Protein AF-A0A964GJP4-F1 (afdb_monomer_lite)

Structure (mmCIF, N/CA/C/O backbone):
data_AF-A0A964GJP4-F1
#
_entry.id   AF-A0A964GJP4-F1
#
loop_
_atom_site.group_PDB
_atom_site.id
_atom_site.type_symbol
_atom_site.label_atom_id
_atom_site.label_alt_id
_atom_site.label_comp_id
_atom_site.label_asym_id
_atom_site.label_entity_id
_atom_site.label_seq_id
_atom_site.pdbx_PDB_ins_code
_atom_site.Cartn_x
_atom_site.Cartn_y
_atom_site.Cartn_z
_atom_site.occupancy
_atom_site.B_iso_or_equiv
_atom_site.auth_seq_id
_atom_site.auth_comp_id
_atom_site.auth_asym_id
_atom_site.auth_atom_id
_atom_site.pdbx_PDB_model_num
ATOM 1 N N . MET A 1 1 ? -17.300 14.552 8.258 1.00 51.53 1 MET A N 1
ATOM 2 C CA . MET A 1 1 ? -15.836 14.766 8.310 1.00 51.53 1 MET A CA 1
ATOM 3 C C . MET A 1 1 ? -15.246 13.783 7.323 1.00 51.53 1 MET A C 1
ATOM 5 O O . MET A 1 1 ? -15.685 12.644 7.361 1.00 51.53 1 MET A O 1
ATOM 9 N N . SER A 1 2 ? -14.370 14.212 6.414 1.00 68.00 2 SER A N 1
ATOM 10 C CA . SER A 1 2 ? -13.696 13.283 5.498 1.00 68.00 2 SER A CA 1
ATOM 11 C C . SER A 1 2 ? -12.769 12.369 6.299 1.00 68.00 2 SER A C 1
ATOM 13 O O . SER A 1 2 ? -12.089 12.853 7.209 1.00 68.00 2 SER A O 1
ATOM 15 N N . ALA A 1 3 ? -12.771 11.073 5.994 1.00 80.88 3 ALA A N 1
ATOM 16 C CA . ALA A 1 3 ? -11.847 10.120 6.596 1.00 80.88 3 ALA A CA 1
ATOM 17 C C . ALA A 1 3 ? -10.380 10.508 6.296 1.00 80.88 3 ALA A C 1
ATOM 19 O O . ALA A 1 3 ? -10.114 11.143 5.270 1.00 80.88 3 ALA A O 1
ATOM 20 N N . PRO A 1 4 ? -9.431 10.208 7.202 1.00 85.00 4 PRO A N 1
ATOM 21 C CA . PRO A 1 4 ? -8.020 10.520 6.993 1.00 85.00 4 PRO A CA 1
ATOM 22 C C . PRO A 1 4 ? -7.422 9.680 5.854 1.00 85.00 4 PRO A C 1
ATOM 24 O O . PRO A 1 4 ? -7.708 8.491 5.737 1.00 85.00 4 PRO A O 1
ATOM 27 N N . GLU A 1 5 ? -6.582 10.316 5.032 1.00 90.38 5 GLU A N 1
ATOM 28 C CA . GLU A 1 5 ? -5.875 9.706 3.897 1.00 90.38 5 GLU A CA 1
ATOM 29 C C . GLU A 1 5 ? -4.393 9.513 4.245 1.00 90.38 5 GLU A C 1
ATOM 31 O O . GLU A 1 5 ? -3.745 10.423 4.771 1.00 90.38 5 GLU A O 1
ATOM 36 N N . TYR A 1 6 ? -3.852 8.342 3.917 1.00 92.31 6 TYR A N 1
ATOM 37 C CA . TYR A 1 6 ? -2.483 7.939 4.217 1.00 92.31 6 TYR A CA 1
ATOM 38 C C . TYR A 1 6 ? -1.781 7.437 2.963 1.00 92.31 6 TYR A C 1
ATOM 40 O O . TYR A 1 6 ? -2.320 6.620 2.219 1.00 92.31 6 TYR A O 1
ATOM 48 N N . GLU A 1 7 ? -0.547 7.888 2.756 1.00 93.69 7 GLU A N 1
ATOM 49 C CA . GLU A 1 7 ? 0.314 7.394 1.687 1.00 93.69 7 GLU A CA 1
ATOM 50 C C . GLU A 1 7 ? 1.310 6.366 2.232 1.00 93.69 7 GLU A C 1
ATOM 52 O O . GLU A 1 7 ? 2.038 6.629 3.189 1.00 93.69 7 GLU A O 1
ATOM 57 N N . ILE A 1 8 ? 1.344 5.193 1.603 1.00 94.50 8 ILE A N 1
ATOM 58 C CA . ILE A 1 8 ? 2.170 4.049 1.981 1.00 94.50 8 ILE A CA 1
ATOM 59 C C . ILE A 1 8 ? 3.083 3.723 0.797 1.00 94.50 8 ILE A C 1
ATOM 61 O O . ILE A 1 8 ? 2.638 3.219 -0.235 1.00 94.50 8 ILE A O 1
ATOM 65 N N . ARG A 1 9 ? 4.378 4.010 0.943 1.00 93.38 9 ARG A N 1
ATOM 66 C CA . ARG A 1 9 ? 5.426 3.750 -0.064 1.00 93.38 9 ARG A CA 1
ATOM 67 C C . ARG A 1 9 ? 6.342 2.605 0.355 1.00 93.38 9 ARG A C 1
ATOM 69 O O . ARG A 1 9 ? 7.032 2.009 -0.467 1.00 93.38 9 ARG A O 1
ATOM 76 N N . SER A 1 10 ? 6.388 2.320 1.651 1.00 92.25 10 SER A N 1
ATOM 77 C CA . SER A 1 10 ? 7.312 1.381 2.264 1.00 92.25 10 SER A CA 1
ATOM 78 C C . SER A 1 10 ? 6.758 0.821 3.571 1.00 92.25 10 SER A C 1
ATOM 80 O O . SER A 1 10 ? 5.784 1.317 4.132 1.00 92.25 10 SER A O 1
ATOM 82 N N . ILE A 1 11 ? 7.442 -0.186 4.115 1.00 92.25 11 ILE A N 1
ATOM 83 C CA . ILE A 1 11 ? 7.090 -0.756 5.419 1.00 92.25 11 ILE A CA 1
ATOM 84 C C . ILE A 1 11 ? 7.228 0.250 6.574 1.00 92.25 11 ILE A C 1
ATOM 86 O O . ILE A 1 11 ? 6.531 0.123 7.575 1.00 92.25 11 ILE A O 1
ATOM 90 N N . ASN A 1 12 ? 8.091 1.264 6.437 1.00 96.25 12 ASN A N 1
ATOM 91 C CA . ASN A 1 12 ? 8.275 2.285 7.471 1.00 96.25 12 ASN A CA 1
ATOM 92 C C . ASN A 1 12 ? 7.035 3.170 7.622 1.00 96.25 12 ASN A C 1
ATOM 94 O O . ASN A 1 12 ? 6.747 3.618 8.729 1.00 96.25 12 ASN A O 1
ATOM 98 N N . ASP A 1 13 ? 6.277 3.369 6.543 1.00 95.62 13 ASP A N 1
ATOM 99 C CA . ASP A 1 13 ? 5.042 4.150 6.583 1.00 95.62 13 ASP A CA 1
ATOM 100 C C . ASP A 1 13 ? 3.962 3.433 7.402 1.00 95.62 13 ASP A C 1
ATOM 102 O O . ASP A 1 13 ? 3.071 4.078 7.938 1.00 95.62 13 ASP A O 1
ATOM 106 N N . LEU A 1 14 ? 4.061 2.112 7.591 1.00 95.38 14 LEU A N 1
ATOM 107 C CA . LEU A 1 14 ? 3.116 1.357 8.419 1.00 95.38 14 LEU A CA 1
ATOM 108 C C . LEU A 1 14 ? 3.280 1.642 9.919 1.00 95.38 14 LEU A C 1
ATOM 110 O O . LEU A 1 14 ? 2.367 1.388 10.697 1.00 95.38 14 LEU A O 1
ATOM 114 N N . LEU A 1 15 ? 4.425 2.191 10.335 1.00 95.38 15 LEU A N 1
ATOM 115 C CA . LEU A 1 15 ? 4.710 2.491 11.741 1.00 95.38 15 LEU A CA 1
ATOM 116 C C . LEU A 1 15 ? 3.924 3.699 12.270 1.00 95.38 15 LEU A C 1
ATOM 118 O O . LEU A 1 15 ? 3.943 3.951 13.473 1.00 95.38 15 LEU A O 1
ATOM 122 N N . GLN A 1 16 ? 3.258 4.455 11.391 1.00 94.44 16 GLN A N 1
ATOM 123 C CA . GLN A 1 16 ? 2.404 5.577 11.786 1.00 94.44 16 GLN A CA 1
ATOM 124 C C . GLN A 1 16 ? 1.046 5.130 12.349 1.00 94.44 16 GLN A C 1
ATOM 126 O O . GLN A 1 16 ? 0.351 5.934 12.969 1.00 94.44 16 GLN A O 1
ATOM 131 N N . PHE A 1 17 ? 0.664 3.870 12.126 1.00 94.88 17 PHE A N 1
ATOM 132 C CA . PHE A 1 17 ? -0.615 3.322 12.558 1.00 94.88 17 PHE A CA 1
ATOM 133 C C . PHE A 1 17 ? -0.508 2.703 13.949 1.00 94.88 17 PHE A C 1
ATOM 135 O O . PHE A 1 17 ? 0.481 2.051 14.290 1.00 94.88 17 PHE A O 1
ATOM 142 N N . ASP A 1 18 ? -1.560 2.873 14.745 1.00 95.12 18 ASP A N 1
ATOM 143 C CA . ASP A 1 18 ? -1.758 2.026 15.914 1.00 95.12 18 ASP A CA 1
ATOM 144 C C . ASP A 1 18 ? -2.219 0.617 15.500 1.00 95.12 18 ASP A C 1
ATOM 146 O O . ASP A 1 18 ? -2.444 0.321 14.323 1.00 95.12 18 ASP A O 1
ATOM 150 N N . GLN A 1 19 ? -2.343 -0.278 16.483 1.00 95.38 19 GLN A N 1
ATOM 151 C CA . GLN A 1 19 ? -2.706 -1.672 16.232 1.00 95.38 19 GLN A CA 1
ATOM 152 C C . GLN A 1 19 ? -4.079 -1.812 15.556 1.00 95.38 19 GLN A C 1
ATOM 154 O O . GLN A 1 19 ? -4.236 -2.674 14.693 1.00 95.38 19 GLN A O 1
ATOM 159 N N . ASP A 1 20 ? -5.061 -0.988 15.927 1.00 94.00 20 ASP A N 1
ATOM 160 C CA . ASP A 1 20 ? -6.429 -1.108 15.421 1.00 94.00 20 ASP A CA 1
ATOM 161 C C . ASP A 1 20 ? -6.532 -0.586 13.983 1.00 94.00 20 ASP A C 1
ATOM 163 O O . ASP A 1 20 ? -7.144 -1.237 13.135 1.00 94.00 20 ASP A O 1
ATOM 167 N N . ALA A 1 21 ? -5.908 0.558 13.687 1.00 92.25 21 ALA A N 1
ATOM 168 C CA . ALA A 1 21 ? -5.807 1.096 12.333 1.00 92.25 21 ALA A CA 1
ATOM 169 C C . ALA A 1 21 ? -5.021 0.152 11.417 1.00 92.25 21 ALA A C 1
ATOM 171 O O . ALA A 1 21 ? -5.452 -0.132 10.301 1.00 92.25 21 ALA A O 1
ATOM 172 N N . PHE A 1 22 ? -3.915 -0.414 11.910 1.00 94.12 22 PHE A N 1
ATOM 173 C CA . PHE A 1 22 ? -3.139 -1.389 11.151 1.00 94.12 22 PHE A CA 1
ATOM 174 C C . PHE A 1 22 ? -3.964 -2.631 10.790 1.00 94.12 22 PHE A C 1
ATOM 176 O O . PHE A 1 22 ? -3.884 -3.103 9.659 1.00 94.12 22 PHE A O 1
ATOM 183 N N . LEU A 1 23 ? -4.783 -3.147 11.714 1.00 93.56 23 LEU A N 1
ATOM 184 C CA . LEU A 1 23 ? -5.653 -4.297 11.446 1.00 93.56 23 LEU A CA 1
ATOM 185 C C . LEU A 1 23 ? -6.713 -3.997 10.377 1.00 93.56 23 LEU A C 1
ATOM 187 O O . LEU A 1 23 ? -6.945 -4.856 9.526 1.00 93.56 23 LEU A O 1
ATOM 191 N N . ARG A 1 24 ? -7.308 -2.796 10.382 1.00 91.38 24 ARG A N 1
ATOM 192 C CA . ARG A 1 24 ? -8.271 -2.365 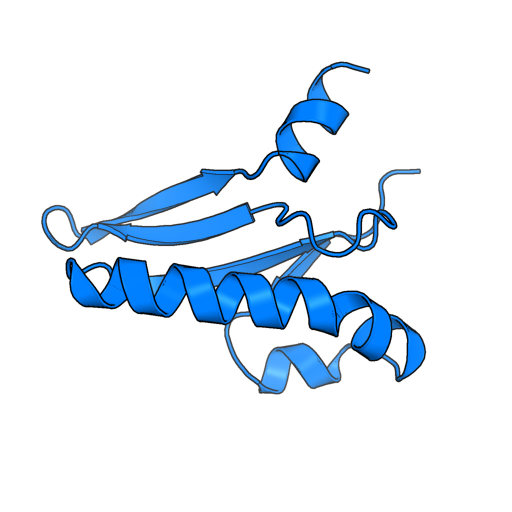9.349 1.00 91.38 24 ARG A CA 1
ATOM 193 C C . ARG A 1 24 ? -7.635 -2.192 7.970 1.00 91.38 24 ARG A C 1
ATOM 195 O O . ARG A 1 24 ? -8.289 -2.447 6.971 1.00 91.38 24 ARG A O 1
ATOM 202 N N . LEU A 1 25 ? -6.356 -1.822 7.916 1.00 92.06 25 LEU A N 1
ATOM 203 C CA . LEU A 1 25 ? -5.581 -1.688 6.679 1.00 92.06 25 LEU A CA 1
ATOM 204 C C . LEU A 1 25 ? -5.221 -3.047 6.030 1.00 92.06 25 LEU A C 1
ATOM 206 O O . LEU A 1 25 ? -4.962 -3.110 4.826 1.00 92.06 25 LEU A O 1
ATOM 210 N N . LEU A 1 26 ? -5.169 -4.152 6.789 1.00 92.06 26 LEU A N 1
ATOM 211 C CA . LEU A 1 26 ? -4.678 -5.450 6.288 1.00 92.06 26 LEU A CA 1
ATOM 212 C C . LEU A 1 26 ? -5.409 -5.990 5.039 1.00 92.06 26 LEU A C 1
ATOM 214 O O . LEU A 1 26 ? -4.714 -6.480 4.141 1.00 92.06 26 LEU A O 1
ATOM 218 N N . PRO A 1 27 ? -6.753 -5.938 4.936 1.00 91.00 27 PRO A N 1
ATOM 219 C CA . PRO A 1 27 ? -7.462 -6.369 3.731 1.00 91.00 27 PRO A CA 1
ATOM 220 C C . PRO A 1 27 ? -7.031 -5.585 2.484 1.00 91.00 27 PRO A C 1
ATOM 222 O O . PRO A 1 27 ? -6.793 -6.182 1.431 1.00 91.00 27 PRO A O 1
ATOM 225 N N . ASP A 1 28 ? -6.842 -4.272 2.618 1.00 89.56 28 ASP A N 1
ATOM 226 C CA . ASP A 1 28 ? -6.448 -3.404 1.509 1.00 89.56 28 ASP A CA 1
ATOM 227 C C . ASP A 1 28 ? -4.985 -3.626 1.111 1.00 89.56 28 ASP A C 1
ATOM 229 O O . ASP A 1 28 ? -4.668 -3.661 -0.078 1.00 89.56 28 ASP A O 1
ATOM 233 N N . LEU A 1 29 ? -4.095 -3.886 2.079 1.00 90.50 29 LEU A N 1
ATOM 234 C CA . LEU A 1 29 ? -2.715 -4.310 1.805 1.00 90.50 29 LEU A CA 1
ATOM 235 C C . LEU A 1 29 ? -2.661 -5.637 1.040 1.00 90.50 29 LEU A C 1
ATOM 237 O O . LEU A 1 29 ? -1.840 -5.794 0.133 1.00 90.50 29 LEU A O 1
ATOM 241 N N . ALA A 1 30 ? -3.518 -6.600 1.390 1.00 90.81 30 ALA A N 1
ATOM 242 C CA . ALA A 1 30 ? -3.579 -7.884 0.697 1.00 90.81 30 ALA A CA 1
ATOM 243 C C . ALA A 1 30 ? -4.039 -7.715 -0.760 1.00 90.81 30 ALA A C 1
ATOM 245 O O . ALA A 1 30 ? -3.449 -8.317 -1.666 1.00 90.81 30 ALA A O 1
ATOM 246 N N . LEU A 1 31 ? -5.045 -6.865 -0.992 1.00 88.00 31 LEU A N 1
ATOM 247 C CA . LEU A 1 31 ? -5.515 -6.519 -2.331 1.00 88.00 31 LEU A CA 1
ATOM 248 C C . LEU A 1 31 ? -4.444 -5.772 -3.131 1.00 88.00 31 LEU A C 1
ATOM 250 O O . LEU A 1 31 ? -4.156 -6.152 -4.267 1.00 88.00 31 LEU A O 1
ATOM 254 N N . TRP A 1 32 ? -3.802 -4.770 -2.527 1.00 88.56 32 TRP A N 1
ATOM 255 C CA . TRP A 1 32 ? -2.712 -4.027 -3.153 1.00 88.56 32 TRP A CA 1
ATOM 256 C C . TRP A 1 32 ? -1.579 -4.963 -3.578 1.00 88.56 32 TRP A C 1
ATOM 258 O O . TRP A 1 32 ? -1.163 -4.939 -4.734 1.00 88.56 32 TRP A O 1
ATOM 268 N N . HIS A 1 33 ? -1.141 -5.869 -2.699 1.00 90.19 33 HIS A N 1
ATOM 269 C CA . HIS A 1 33 ? -0.138 -6.877 -3.041 1.00 90.19 33 HIS A CA 1
ATOM 270 C C . HIS A 1 33 ? -0.565 -7.747 -4.235 1.00 90.19 33 HIS A C 1
ATOM 272 O O . HIS A 1 33 ? 0.237 -7.973 -5.144 1.00 90.19 33 HIS A O 1
ATOM 278 N N . HIS A 1 34 ? -1.810 -8.233 -4.256 1.00 89.94 34 HIS A N 1
ATOM 279 C CA . HIS A 1 34 ? -2.318 -9.033 -5.370 1.00 89.94 34 HIS A CA 1
ATOM 280 C C . HIS A 1 34 ? -2.269 -8.257 -6.695 1.00 89.94 34 HIS A C 1
ATOM 282 O O . HIS A 1 34 ? -1.682 -8.752 -7.657 1.00 89.94 34 HIS A O 1
ATOM 288 N N . MET A 1 35 ? -2.783 -7.025 -6.716 1.00 86.19 35 MET A N 1
ATOM 289 C CA . MET A 1 35 ? -2.807 -6.178 -7.913 1.00 86.19 35 MET A CA 1
ATOM 290 C C . MET A 1 35 ? -1.404 -5.787 -8.386 1.00 86.19 35 MET A C 1
ATOM 292 O O . MET A 1 35 ? -1.114 -5.844 -9.580 1.00 86.19 35 MET A O 1
ATOM 296 N N . MET A 1 36 ? -0.498 -5.431 -7.470 1.00 88.00 36 MET A N 1
ATOM 297 C CA . MET A 1 36 ? 0.864 -5.035 -7.838 1.00 88.00 36 MET A CA 1
ATOM 298 C C . MET A 1 36 ? 1.664 -6.199 -8.419 1.00 88.00 36 MET A C 1
ATOM 300 O O . MET A 1 36 ? 2.491 -5.983 -9.301 1.00 88.00 36 MET A O 1
ATOM 304 N N . ARG A 1 37 ? 1.400 -7.444 -8.002 1.00 90.81 37 ARG A N 1
ATOM 305 C CA . ARG A 1 37 ? 2.012 -8.614 -8.648 1.00 90.81 37 ARG A CA 1
ATOM 306 C C . ARG A 1 37 ? 1.614 -8.739 -10.117 1.00 90.81 37 ARG A C 1
ATOM 308 O O . ARG A 1 37 ? 2.463 -9.087 -10.933 1.00 90.81 37 ARG A O 1
ATOM 315 N N . GLU A 1 38 ? 0.356 -8.469 -10.449 1.00 88.31 38 GLU A N 1
ATOM 316 C CA . GLU A 1 38 ? -0.128 -8.496 -11.833 1.00 88.31 38 GLU A CA 1
ATOM 317 C C . GLU A 1 38 ? 0.416 -7.313 -12.641 1.00 88.31 38 GLU A C 1
ATOM 319 O O . GLU A 1 38 ? 0.884 -7.498 -13.763 1.00 88.31 38 GLU A O 1
ATOM 324 N N . ALA A 1 39 ? 0.447 -6.118 -12.045 1.00 84.69 39 ALA A N 1
ATOM 325 C CA . ALA A 1 39 ? 0.994 -4.914 -12.668 1.00 84.69 39 ALA A CA 1
ATOM 326 C C . ALA A 1 39 ? 2.494 -5.059 -12.992 1.00 84.69 39 ALA A C 1
ATOM 328 O O . ALA A 1 39 ? 2.930 -4.781 -14.110 1.00 84.69 39 ALA A O 1
ATOM 329 N N . VAL A 1 40 ? 3.284 -5.581 -12.051 1.00 88.75 4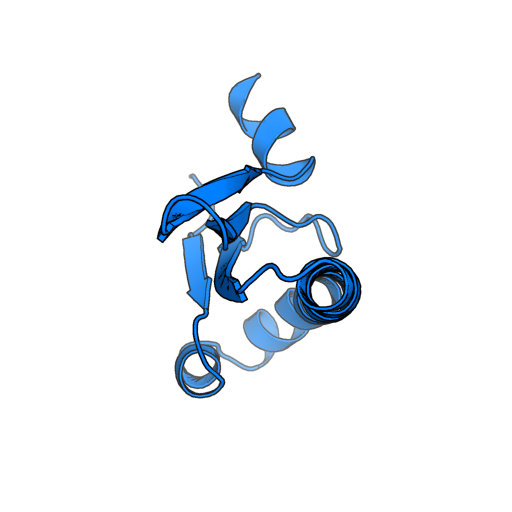0 VAL A N 1
ATOM 330 C CA . VAL A 1 40 ? 4.712 -5.862 -12.270 1.00 88.75 40 VAL A CA 1
ATOM 331 C C . VAL A 1 40 ? 4.908 -6.926 -13.352 1.00 88.75 40 VAL A C 1
ATOM 333 O O . VAL A 1 40 ? 5.842 -6.827 -14.146 1.00 88.75 40 VAL A O 1
ATOM 336 N N . ALA A 1 41 ? 4.016 -7.919 -13.452 1.00 86.88 41 ALA A N 1
ATOM 337 C CA . ALA A 1 41 ? 4.09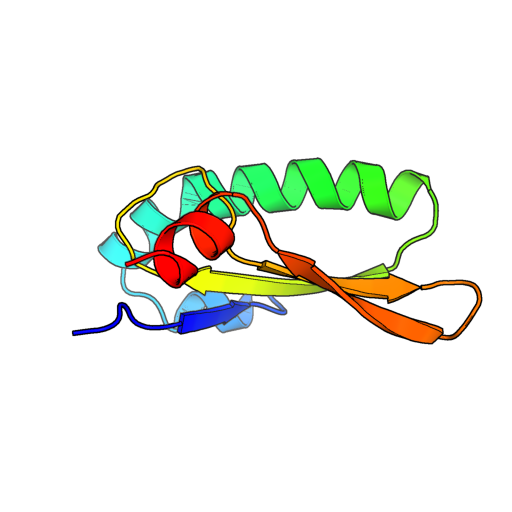3 -8.937 -14.502 1.00 86.88 41 ALA A CA 1
ATOM 338 C C . ALA A 1 41 ? 3.913 -8.366 -15.923 1.00 86.88 41 ALA A C 1
ATOM 340 O O . ALA A 1 41 ? 4.390 -8.977 -16.880 1.00 86.88 41 ALA A O 1
ATOM 341 N N . VAL A 1 42 ? 3.275 -7.197 -16.066 1.00 85.81 42 VAL A N 1
ATOM 342 C CA . VAL A 1 42 ? 3.135 -6.470 -17.343 1.00 85.81 42 VAL A CA 1
ATOM 343 C C . VAL A 1 42 ? 4.119 -5.301 -17.490 1.00 85.81 42 VAL A C 1
ATOM 345 O O . VAL A 1 42 ? 4.037 -4.549 -18.458 1.00 85.81 42 VAL A O 1
ATOM 348 N N . GLY A 1 43 ? 5.080 -5.177 -16.570 1.00 84.62 43 GLY A N 1
ATOM 349 C CA . GLY A 1 43 ? 6.181 -4.215 -16.638 1.00 84.62 43 GLY A CA 1
ATOM 350 C C . GLY A 1 43 ? 5.938 -2.881 -15.934 1.00 84.62 43 GLY A C 1
ATOM 351 O O . GLY A 1 43 ? 6.770 -1.995 -16.076 1.00 84.62 43 GLY A O 1
ATOM 352 N N . ALA A 1 44 ? 4.843 -2.715 -15.189 1.00 85.50 44 ALA A N 1
ATOM 353 C CA . ALA A 1 44 ? 4.615 -1.500 -14.407 1.00 85.50 44 ALA A CA 1
ATOM 354 C C . ALA A 1 44 ? 5.464 -1.470 -13.126 1.00 85.50 44 ALA A C 1
ATOM 356 O O . ALA A 1 44 ? 5.794 -2.515 -12.558 1.00 85.50 44 ALA A O 1
ATOM 357 N N . GLU A 1 45 ? 5.753 -0.266 -12.632 1.00 87.88 45 GLU A N 1
ATOM 358 C CA . GLU A 1 45 ? 6.461 -0.059 -11.366 1.00 87.88 45 GLU A CA 1
ATOM 359 C C . GLU A 1 45 ? 5.519 0.547 -10.306 1.00 87.88 45 GLU A C 1
ATOM 361 O O . GLU A 1 45 ? 5.062 1.684 -10.462 1.00 87.88 45 GLU A O 1
ATOM 366 N N . PRO A 1 46 ? 5.202 -0.184 -9.221 1.00 85.81 46 PRO A N 1
ATOM 367 C CA . PRO A 1 46 ? 4.423 0.337 -8.098 1.00 85.81 46 PRO A CA 1
ATOM 368 C C . PRO A 1 46 ? 5.147 1.478 -7.375 1.00 85.81 46 PRO A C 1
ATOM 370 O O . PRO A 1 46 ? 6.322 1.339 -7.039 1.00 85.81 46 PRO A O 1
ATOM 373 N N . VAL A 1 47 ? 4.442 2.571 -7.063 1.00 88.38 47 VAL A N 1
ATOM 374 C CA . VAL A 1 47 ? 5.019 3.720 -6.337 1.00 88.38 47 VAL A CA 1
ATOM 375 C C . VAL A 1 47 ? 4.474 3.829 -4.921 1.00 88.38 47 VAL A C 1
ATOM 377 O O . VAL A 1 47 ? 5.243 3.965 -3.969 1.00 88.38 47 VAL A O 1
ATOM 380 N N . ALA A 1 48 ? 3.150 3.827 -4.784 1.00 90.44 48 ALA A N 1
ATOM 381 C CA . ALA A 1 48 ? 2.489 4.037 -3.505 1.00 90.44 48 ALA A CA 1
ATOM 382 C C . ALA A 1 48 ? 1.076 3.456 -3.499 1.00 90.44 48 ALA A C 1
ATOM 384 O O . ALA A 1 48 ? 0.379 3.459 -4.518 1.00 90.44 48 ALA A O 1
ATOM 385 N N . MET A 1 49 ? 0.642 3.034 -2.318 1.00 91.81 49 MET A N 1
ATOM 386 C CA . MET A 1 49 ? -0.762 2.859 -1.981 1.00 91.81 49 MET A CA 1
ATOM 387 C C . MET A 1 49 ? -1.253 4.089 -1.236 1.00 91.81 49 MET A C 1
ATOM 389 O O . MET A 1 49 ? -0.559 4.632 -0.379 1.00 91.81 49 MET A O 1
ATOM 393 N N . ILE A 1 50 ? -2.473 4.495 -1.544 1.00 91.38 50 ILE A N 1
ATOM 394 C CA . ILE A 1 50 ? -3.191 5.516 -0.807 1.00 91.38 50 ILE A CA 1
ATOM 395 C C . ILE A 1 50 ? -4.369 4.829 -0.135 1.00 91.38 50 ILE A C 1
ATOM 397 O O . ILE A 1 50 ? -5.253 4.294 -0.806 1.00 91.38 50 ILE A O 1
ATOM 401 N N . TRP A 1 51 ? -4.346 4.843 1.189 1.00 90.88 51 TRP A N 1
ATOM 402 C CA . TRP A 1 51 ? -5.367 4.245 2.030 1.00 90.88 51 TRP A CA 1
ATOM 403 C C . TRP A 1 51 ? -6.199 5.331 2.698 1.00 90.88 51 TRP A C 1
ATOM 405 O O . TRP A 1 51 ? -5.648 6.323 3.177 1.00 90.88 51 TRP A O 1
ATOM 415 N N . ILE A 1 52 ? -7.513 5.145 2.740 1.00 88.88 52 ILE A N 1
ATOM 416 C CA . ILE A 1 52 ? -8.432 6.005 3.477 1.00 88.88 52 ILE A CA 1
ATOM 417 C C . ILE A 1 52 ? -9.100 5.133 4.541 1.00 88.88 52 ILE A C 1
ATOM 419 O O . ILE A 1 52 ? -9.657 4.092 4.217 1.00 88.88 52 ILE A O 1
ATOM 423 N N . ASP A 1 53 ? -9.063 5.550 5.810 1.00 87.88 53 ASP A N 1
ATOM 424 C CA . ASP A 1 53 ? -9.764 4.841 6.899 1.00 87.88 53 ASP A CA 1
ATOM 425 C C . ASP A 1 53 ? -11.265 5.197 6.877 1.00 87.88 53 ASP A C 1
ATOM 427 O O . ASP A 1 53 ? -11.793 5.863 7.771 1.00 87.88 53 ASP A O 1
ATOM 431 N N . ASP A 1 54 ? -11.931 4.844 5.777 1.00 83.00 54 ASP A N 1
ATOM 432 C CA . ASP A 1 54 ? -13.340 5.131 5.475 1.00 83.00 54 ASP A CA 1
ATOM 433 C C . ASP A 1 54 ? -14.298 4.010 5.927 1.00 83.00 54 ASP A C 1
ATOM 435 O O . ASP A 1 54 ? -15.520 4.158 5.855 1.00 83.00 54 ASP A O 1
ATOM 439 N N . GLY A 1 55 ? -13.751 2.900 6.435 1.00 81.75 55 GLY A N 1
ATOM 440 C CA . GLY A 1 55 ? -14.499 1.716 6.855 1.00 81.75 55 GLY A CA 1
ATOM 441 C C . GLY A 1 55 ? -14.917 0.781 5.712 1.00 81.75 55 GLY A C 1
ATOM 442 O O . GLY A 1 55 ? -15.636 -0.188 5.968 1.00 81.75 55 GLY A O 1
ATOM 443 N N . LYS A 1 56 ? -14.484 1.026 4.469 1.00 77.94 56 LYS A N 1
ATOM 444 C CA . LYS A 1 56 ? -14.749 0.178 3.296 1.00 77.94 56 LYS A CA 1
ATOM 445 C C . LYS A 1 56 ? -13.627 -0.848 3.096 1.00 77.94 56 LYS A C 1
ATOM 447 O O . LYS A 1 56 ? -12.914 -0.838 2.098 1.00 77.94 56 LYS A O 1
ATOM 452 N N . GLU A 1 57 ? -13.500 -1.774 4.044 1.00 76.81 57 GLU A N 1
ATOM 453 C CA . GLU A 1 57 ? -12.458 -2.811 4.020 1.00 76.81 57 GLU A CA 1
ATOM 454 C C . GLU A 1 57 ? -12.455 -3.626 2.711 1.00 76.81 57 GLU A C 1
ATOM 456 O O . GLU A 1 57 ? -13.486 -4.142 2.267 1.00 76.81 57 GLU A O 1
ATOM 461 N N . GLY A 1 58 ? -11.277 -3.797 2.109 1.00 68.75 58 GLY A N 1
ATOM 462 C CA . GLY A 1 58 ? -11.086 -4.563 0.878 1.00 68.75 58 GLY A CA 1
ATOM 463 C C . GLY A 1 58 ? -11.463 -3.799 -0.391 1.00 68.75 58 GLY A C 1
ATOM 464 O O . GLY A 1 58 ? -11.472 -4.391 -1.474 1.00 68.75 58 GLY A O 1
ATOM 465 N N . GLN A 1 59 ? -11.773 -2.507 -0.287 1.00 74.31 59 GLN A N 1
ATOM 466 C CA . GLN A 1 59 ? -12.007 -1.638 -1.427 1.00 74.31 59 GLN A CA 1
ATOM 467 C C . GLN A 1 59 ? -10.875 -0.624 -1.522 1.00 74.31 59 GLN A C 1
ATOM 469 O O . GLN A 1 59 ? -10.821 0.357 -0.789 1.00 74.31 59 GLN A O 1
ATOM 474 N N . PHE A 1 60 ? -9.957 -0.843 -2.460 1.00 72.56 60 PHE A N 1
ATOM 475 C CA . PHE A 1 60 ? -8.844 0.081 -2.604 1.00 72.56 60 PHE A CA 1
ATOM 476 C C . PHE A 1 60 ? -9.325 1.478 -3.002 1.00 72.56 60 PHE A C 1
ATOM 478 O O . PHE A 1 60 ? -10.136 1.634 -3.918 1.00 72.56 60 PHE A O 1
ATOM 485 N N . ASN A 1 61 ? -8.783 2.505 -2.351 1.00 79.75 61 ASN A N 1
ATOM 486 C CA . ASN A 1 61 ? -9.080 3.880 -2.724 1.00 79.75 61 ASN A CA 1
ATOM 487 C C . ASN A 1 61 ? -8.240 4.277 -3.939 1.00 79.75 61 ASN A C 1
ATOM 489 O O . ASN A 1 61 ? -8.782 4.677 -4.971 1.00 79.75 61 ASN A O 1
ATOM 493 N N . ARG A 1 62 ? -6.907 4.171 -3.841 1.00 83.62 62 ARG A N 1
ATOM 494 C CA . ARG A 1 62 ? -6.016 4.652 -4.902 1.00 83.62 62 ARG A CA 1
ATOM 495 C C . ARG A 1 62 ? -4.617 4.040 -4.847 1.00 83.62 62 ARG A C 1
ATOM 497 O O . ARG A 1 62 ? -4.068 3.805 -3.774 1.00 83.62 62 ARG A O 1
ATOM 504 N N . PHE A 1 63 ? -4.014 3.855 -6.016 1.00 84.50 63 PHE A N 1
ATOM 505 C CA . PHE A 1 63 ? -2.597 3.522 -6.161 1.00 84.50 63 PHE A CA 1
ATOM 506 C C . PHE A 1 63 ? -1.955 4.408 -7.220 1.00 84.50 63 PHE A C 1
ATOM 508 O O . PHE A 1 63 ? -2.589 4.753 -8.220 1.00 84.50 63 PHE A O 1
ATOM 515 N N . ASP A 1 64 ? -0.678 4.711 -7.025 1.00 85.44 64 ASP A N 1
ATOM 516 C CA . ASP A 1 64 ? 0.141 5.402 -8.012 1.00 85.44 64 ASP A CA 1
ATOM 517 C C . ASP A 1 64 ? 1.175 4.401 -8.580 1.00 85.44 64 ASP A C 1
ATOM 519 O O . ASP A 1 64 ? 1.807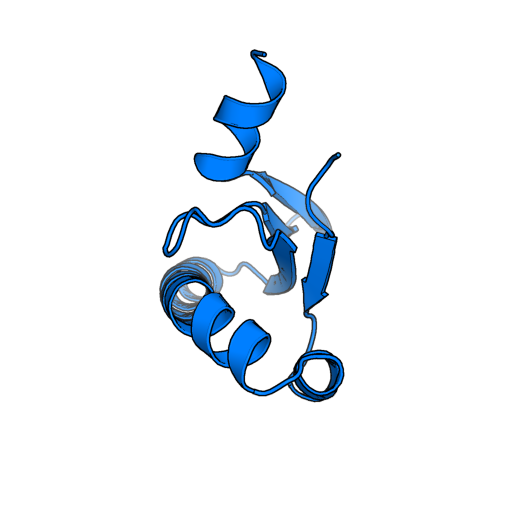 3.642 -7.835 1.00 85.44 64 ASP A O 1
ATOM 523 N N . MET A 1 65 ? 1.332 4.374 -9.906 1.00 84.88 65 MET A N 1
ATOM 524 C CA . MET A 1 65 ? 2.276 3.511 -10.635 1.00 84.88 65 MET A CA 1
ATOM 525 C C . MET A 1 65 ? 3.026 4.324 -11.690 1.00 84.88 65 MET A C 1
ATOM 527 O O . MET A 1 65 ? 2.474 5.283 -12.217 1.00 84.88 65 MET A O 1
ATOM 531 N N . ILE A 1 66 ? 4.246 3.932 -12.046 1.00 84.44 66 ILE A N 1
ATOM 532 C CA . ILE A 1 66 ? 4.972 4.522 -13.180 1.00 84.44 66 ILE A CA 1
ATOM 533 C C . ILE A 1 66 ? 4.695 3.702 -14.443 1.00 84.44 66 ILE A C 1
ATOM 535 O O . ILE A 1 66 ? 4.837 2.475 -14.440 1.00 84.44 66 ILE A O 1
ATOM 539 N N . ASP A 1 67 ? 4.303 4.387 -15.519 1.00 77.75 67 ASP A N 1
ATOM 540 C CA . ASP A 1 67 ? 4.240 3.810 -16.862 1.00 77.75 67 ASP A CA 1
ATOM 541 C C . ASP A 1 67 ? 5.670 3.547 -17.366 1.00 77.75 67 ASP A C 1
ATOM 543 O O . ASP A 1 67 ? 6.461 4.487 -17.493 1.00 77.75 67 ASP A O 1
ATOM 547 N N . PRO A 1 68 ? 6.018 2.292 -17.692 1.00 71.19 68 PRO A N 1
ATOM 548 C CA . PRO A 1 68 ? 7.365 1.939 -18.127 1.00 71.19 68 PRO A CA 1
ATOM 549 C C . PRO A 1 68 ? 7.777 2.555 -19.472 1.00 71.19 68 PRO A C 1
ATOM 551 O O . PRO A 1 68 ? 8.967 2.577 -19.785 1.00 71.19 68 PRO A O 1
ATOM 554 N N . GLN A 1 69 ? 6.835 3.027 -20.297 1.00 76.25 69 GLN A N 1
ATOM 555 C CA . GLN A 1 69 ? 7.140 3.614 -21.606 1.00 76.25 69 GLN A CA 1
ATOM 556 C C . GLN A 1 69 ? 7.410 5.115 -21.530 1.00 76.25 69 GLN A C 1
ATOM 558 O O . GLN A 1 69 ? 8.323 5.612 -22.191 1.00 76.25 69 GLN A O 1
ATOM 563 N N . SER A 1 70 ? 6.608 5.837 -20.752 1.00 82.12 70 SER A N 1
ATOM 564 C CA . SER A 1 70 ? 6.668 7.298 -20.650 1.00 82.12 70 SER A CA 1
ATOM 565 C C . SER A 1 70 ? 7.418 7.790 -19.409 1.00 82.12 70 SER A C 1
ATOM 567 O O . SER A 1 70 ? 7.897 8.924 -19.395 1.00 82.12 70 SER A O 1
ATOM 569 N N . GLY A 1 71 ? 7.545 6.952 -18.375 1.00 80.38 71 GLY A N 1
ATOM 570 C CA . GLY A 1 71 ? 8.040 7.347 -17.056 1.00 80.38 71 GLY A CA 1
ATOM 571 C C . GLY A 1 71 ? 7.043 8.193 -16.256 1.00 80.38 71 GLY A C 1
ATOM 572 O O . GLY A 1 71 ? 7.389 8.688 -15.183 1.00 80.38 71 GLY A O 1
ATOM 573 N N . GLU A 1 72 ? 5.820 8.388 -16.759 1.00 87.19 72 GLU A N 1
ATOM 574 C CA . GLU A 1 72 ? 4.795 9.179 -16.083 1.00 87.19 72 GLU A CA 1
ATOM 575 C C . GLU A 1 72 ? 4.133 8.392 -14.950 1.00 87.19 72 GLU A C 1
ATOM 577 O O . GLU A 1 72 ? 3.880 7.191 -15.055 1.00 87.19 72 GLU A O 1
ATOM 582 N N . VAL A 1 73 ? 3.810 9.091 -13.859 1.00 85.38 73 VAL A N 1
ATOM 583 C CA . VAL A 1 73 ? 3.031 8.511 -12.763 1.00 85.38 73 VAL A CA 1
ATOM 584 C C . VAL A 1 73 ? 1.560 8.489 -13.167 1.00 85.38 73 VAL A C 1
ATOM 586 O O . VAL A 1 73 ? 0.906 9.528 -13.250 1.00 85.38 73 VAL A O 1
ATOM 589 N N . THR A 1 74 ? 1.035 7.291 -13.386 1.00 84.12 74 THR A N 1
ATOM 590 C CA . THR A 1 74 ? -0.388 7.040 -13.584 1.00 84.12 74 THR A CA 1
ATOM 591 C C . THR A 1 74 ? -1.057 6.773 -12.244 1.00 84.12 74 THR A C 1
ATOM 593 O O . THR A 1 74 ? -0.616 5.940 -11.451 1.00 84.12 74 THR A O 1
ATOM 596 N N . ARG A 1 75 ? -2.164 7.475 -12.016 1.00 86.12 75 ARG A N 1
ATOM 597 C CA . ARG A 1 75 ? -3.004 7.337 -10.832 1.00 86.12 75 ARG A CA 1
ATOM 598 C C . ARG A 1 75 ? -4.204 6.459 -11.146 1.00 86.12 75 ARG A C 1
ATOM 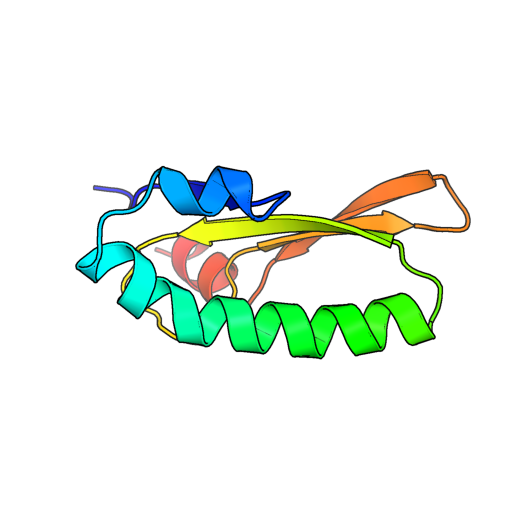600 O O . ARG A 1 75 ? -5.004 6.809 -12.010 1.00 86.12 75 ARG A O 1
ATOM 607 N N . ILE A 1 76 ? -4.339 5.355 -10.420 1.00 81.88 76 ILE A N 1
ATOM 608 C CA . ILE A 1 76 ? -5.478 4.443 -10.528 1.00 81.88 76 ILE A CA 1
ATOM 609 C C . ILE A 1 76 ? -6.351 4.617 -9.292 1.00 81.88 76 ILE A C 1
ATOM 611 O O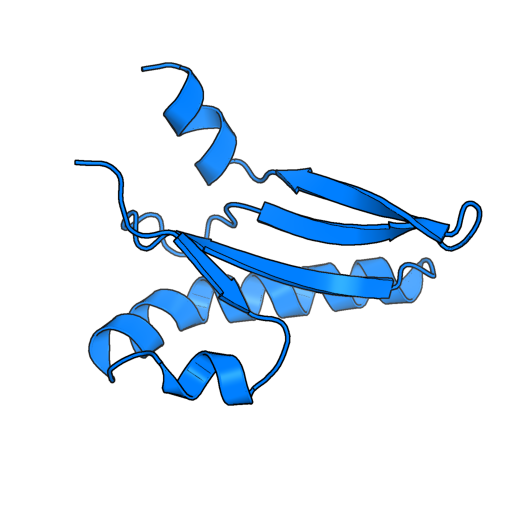 . ILE A 1 76 ? -5.892 4.417 -8.168 1.00 81.88 76 ILE A O 1
ATOM 615 N N . THR A 1 77 ? -7.609 4.989 -9.502 1.00 80.06 77 THR A N 1
ATOM 616 C CA . THR A 1 77 ? -8.633 5.073 -8.457 1.00 80.06 77 THR A CA 1
ATOM 617 C C . THR A 1 77 ? -9.466 3.802 -8.449 1.00 80.06 77 THR A C 1
ATOM 619 O O . THR A 1 77 ? -9.780 3.256 -9.506 1.00 80.06 77 THR A O 1
ATOM 622 N N . GLY A 1 78 ? -9.780 3.308 -7.258 1.00 70.50 78 GLY A N 1
ATOM 623 C CA . GLY A 1 78 ? -10.630 2.142 -7.075 1.00 70.50 78 GLY A CA 1
ATOM 624 C C . GLY A 1 78 ? -12.068 2.500 -6.735 1.00 70.50 78 GLY A C 1
ATOM 625 O O . GLY A 1 78 ? -12.379 3.671 -6.509 1.00 70.50 78 GLY A O 1
ATOM 626 N N . PRO A 1 79 ? -12.947 1.488 -6.679 1.00 63.62 79 PRO A N 1
ATOM 627 C CA . PRO A 1 79 ? -14.380 1.689 -6.494 1.00 63.62 79 PRO A CA 1
ATOM 628 C C . PRO A 1 79 ? -14.730 2.478 -5.221 1.00 63.62 79 PRO A C 1
ATOM 630 O O . PRO A 1 79 ? -15.620 3.323 -5.270 1.00 63.62 79 PRO A O 1
ATOM 633 N N . ALA A 1 80 ? -13.976 2.310 -4.125 1.00 59.56 80 ALA A N 1
ATOM 634 C CA . ALA A 1 80 ? -14.187 3.084 -2.896 1.00 59.56 80 ALA A CA 1
ATOM 635 C C . ALA A 1 80 ? -13.990 4.597 -3.078 1.00 59.56 80 ALA A C 1
ATOM 637 O O . ALA A 1 80 ? -14.630 5.381 -2.384 1.00 59.56 80 ALA A O 1
ATOM 638 N N . TYR A 1 81 ? -13.131 5.016 -4.014 1.00 56.91 81 TYR A N 1
ATOM 639 C CA . TYR A 1 81 ? -12.846 6.427 -4.288 1.00 56.91 81 TYR A CA 1
ATOM 640 C C . TYR A 1 81 ? -13.869 7.079 -5.229 1.00 56.91 81 TYR A C 1
ATOM 642 O O . TYR A 1 81 ? -14.037 8.299 -5.206 1.00 56.91 81 TYR A O 1
ATOM 650 N N . GLU A 1 82 ? -14.540 6.296 -6.076 1.00 58.56 82 GLU A N 1
ATOM 651 C CA . GLU A 1 82 ? -15.523 6.814 -7.037 1.00 58.56 82 GLU A CA 1
ATOM 652 C C . GLU A 1 82 ? -16.900 7.047 -6.401 1.00 58.56 82 GLU A C 1
ATOM 654 O O . GLU A 1 82 ? -17.562 8.028 -6.742 1.00 58.56 82 GLU A O 1
ATOM 659 N N . GLU A 1 83 ? -17.304 6.217 -5.436 1.00 55.09 83 GLU A N 1
ATOM 660 C CA . GLU A 1 83 ? -18.569 6.389 -4.704 1.00 55.09 83 GLU A CA 1
ATOM 661 C C . GLU A 1 83 ? -18.607 7.695 -3.892 1.00 55.09 83 GLU A C 1
ATOM 663 O O . GLU A 1 83 ? -19.616 8.395 -3.900 1.00 55.09 83 GLU A O 1
ATOM 668 N N . ASP A 1 84 ? -17.488 8.089 -3.280 1.00 51.69 84 ASP A N 1
ATOM 669 C CA . ASP A 1 84 ? -17.412 9.267 -2.404 1.00 51.69 84 ASP A CA 1
ATOM 670 C C . ASP A 1 84 ? -17.373 10.614 -3.163 1.00 51.69 84 ASP A C 1
ATOM 672 O O . ASP A 1 84 ? -17.407 11.678 -2.546 1.00 51.69 84 ASP A O 1
ATOM 676 N N . ARG A 1 85 ? -17.300 10.612 -4.506 1.00 50.59 85 ARG A N 1
ATOM 677 C CA . ARG A 1 85 ? -17.390 11.840 -5.334 1.00 50.59 85 ARG A CA 1
ATOM 678 C C . ARG A 1 85 ? -18.804 12.143 -5.832 1.00 50.59 85 ARG A C 1
ATOM 680 O O . ARG A 1 85 ? -18.988 13.163 -6.501 1.00 50.59 85 ARG A O 1
ATOM 687 N N . HIS A 1 86 ? -19.764 11.260 -5.565 1.00 45.97 86 HIS A N 1
ATOM 688 C CA . HIS A 1 86 ? -21.139 11.372 -6.051 1.00 45.97 86 HIS A CA 1
ATOM 689 C C . HIS A 1 86 ? -22.170 11.779 -4.983 1.00 45.97 86 HIS A C 1
ATOM 691 O O . HIS A 1 86 ? -23.330 11.979 -5.348 1.00 45.97 86 HIS A O 1
ATOM 697 N N . ASP A 1 87 ? -21.731 12.004 -3.741 1.00 42.47 87 ASP A N 1
ATOM 698 C CA . ASP A 1 87 ? -22.510 12.582 -2.631 1.00 42.47 87 ASP A CA 1
ATOM 699 C C . ASP A 1 87 ? -22.059 14.019 -2.289 1.00 42.47 87 ASP A C 1
ATOM 701 O O . ASP A 1 87 ? -22.895 14.797 -1.765 1.00 42.47 87 ASP A O 1
#

pLDDT: mean 83.02, std 12.53, range [42.47, 96.25]

Secondary structure (DSSP, 8-state):
-PPPEEEESSGGGGGGS-HHHHHHHHHHHHHHHHHHHHHHHTT-EEEEEEEE-SS-TT---EEEEE-TTT--EEEEE-HHHHHTT--

Radius of gyration: 13.26 Å; chains: 1; bounding box: 31×24×38 Å

Sequence (87 aa):
MSAPEYEIRSINDLLQFDQDAFLRLLPDLALWHHMMREAVAVGAEPVAMIWIDDGKEGQFNRFDMIDPQSGEVTRITGPAYEEDRHD

Foldseek 3Di:
DFFDKAKAQDPVSLVVDDPVRSVQCVLVVVVVVVVVVVCVVVPKAWGIFMDGPPSPRNWGAKTWIADPPPRDIDIDGTPVNVVVVVD